Protein AF-A0A7X6TL03-F1 (afdb_monomer_lite)

Secondary structure (DSSP, 8-state):
---SSSS-HHHHHHHHHHTT--TTTGGGGS-GGGS------TTS-SSPPPHHHHHHHHHHT-

Sequence (62 aa):
MKGYLPIDREQRTEMLADVGLDINELFDSVPQNLRLQQKEFPCLAKAGLSEMEIRREITALA

pLDDT: mean 87.17, std 8.11, range [48.34, 94.38]

Radius of gyration: 17.01 Å; chains: 1; bounding box: 32×30×39 Å

Structure (mmCIF, N/CA/C/O backbone):
data_AF-A0A7X6TL03-F1
#
_entry.id   AF-A0A7X6TL03-F1
#
loop_
_atom_site.group_PDB
_atom_site.id
_atom_site.type_symbol
_atom_site.label_atom_id
_atom_site.label_alt_id
_atom_site.label_comp_id
_atom_site.label_asym_id
_atom_site.label_entity_id
_atom_site.label_seq_id
_atom_site.pdbx_PDB_ins_code
_atom_site.Cartn_x
_atom_site.Cartn_y
_atom_site.Cartn_z
_atom_site.occupancy
_atom_site.B_iso_or_equiv
_atom_site.auth_seq_id
_atom_site.auth_comp_id
_atom_site.auth_asym_id
_atom_site.auth_atom_id
_atom_site.pdbx_PDB_model_num
ATOM 1 N N . MET A 1 1 ? 2.322 16.610 -12.125 1.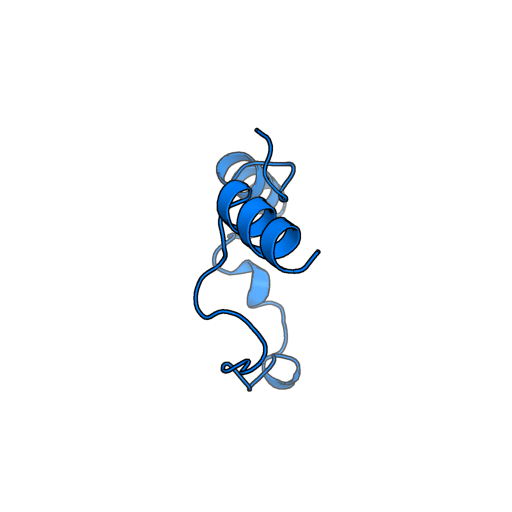00 48.34 1 MET A N 1
ATOM 2 C CA . MET A 1 1 ? 1.946 15.259 -12.596 1.00 48.34 1 MET A CA 1
ATOM 3 C C . MET A 1 1 ? 1.124 14.612 -11.498 1.00 48.34 1 MET A C 1
ATOM 5 O O . MET A 1 1 ? 1.607 14.565 -10.374 1.00 48.34 1 MET A O 1
ATOM 9 N N . LYS A 1 2 ? -0.123 14.209 -11.768 1.00 53.88 2 LYS A N 1
ATOM 10 C CA . LYS A 1 2 ? -0.875 13.386 -10.812 1.00 53.88 2 LYS A CA 1
ATOM 11 C C . LYS A 1 2 ? -0.258 11.990 -10.878 1.00 53.88 2 LYS A C 1
ATOM 13 O O . LYS A 1 2 ? -0.224 11.413 -11.958 1.00 53.88 2 LYS A O 1
ATOM 18 N N . GLY A 1 3 ? 0.313 11.511 -9.775 1.00 68.69 3 GLY A N 1
ATOM 19 C CA . GLY A 1 3 ? 0.772 10.125 -9.684 1.00 68.69 3 GLY A CA 1
ATOM 20 C C . GLY A 1 3 ? -0.404 9.148 -9.788 1.00 68.69 3 GLY A C 1
ATOM 21 O O . GLY A 1 3 ? -1.539 9.549 -10.032 1.00 68.69 3 GLY A O 1
ATOM 22 N N . TYR A 1 4 ? -0.154 7.861 -9.548 1.00 82.56 4 TYR A N 1
ATOM 23 C CA . TYR A 1 4 ? -1.205 6.831 -9.562 1.00 82.56 4 TYR A CA 1
ATOM 24 C C . TYR A 1 4 ? -2.394 7.152 -8.635 1.00 82.56 4 TYR A C 1
ATOM 26 O O . TYR A 1 4 ? -3.530 6.778 -8.917 1.00 82.56 4 TYR A O 1
ATOM 34 N N . LEU A 1 5 ? -2.147 7.864 -7.532 1.00 83.44 5 LEU A N 1
ATOM 35 C CA . LEU A 1 5 ? -3.200 8.281 -6.613 1.00 83.44 5 LEU A CA 1
ATOM 36 C C . LEU A 1 5 ? -3.821 9.610 -7.081 1.00 83.44 5 LEU A C 1
ATOM 38 O O . LEU A 1 5 ? -3.100 10.602 -7.211 1.00 83.44 5 LEU A O 1
ATOM 42 N N . PRO A 1 6 ? -5.149 9.652 -7.311 1.00 82.56 6 PRO A N 1
ATOM 43 C CA . PRO A 1 6 ? -5.824 10.811 -7.901 1.00 82.56 6 PRO A CA 1
ATOM 44 C C . PRO A 1 6 ? -5.993 11.986 -6.929 1.00 82.56 6 PRO A C 1
ATOM 46 O O . PRO A 1 6 ? -6.186 13.118 -7.380 1.00 82.56 6 PRO A O 1
ATOM 49 N N . ILE A 1 7 ? -5.923 11.695 -5.627 1.00 88.06 7 ILE A N 1
ATOM 50 C CA . ILE A 1 7 ? -6.037 12.626 -4.502 1.00 88.06 7 ILE A CA 1
ATOM 51 C C . ILE A 1 7 ? -4.771 12.557 -3.648 1.00 88.06 7 ILE A C 1
ATOM 53 O O . ILE A 1 7 ? -4.146 11.493 -3.521 1.00 88.06 7 ILE A O 1
ATOM 57 N N . ASP A 1 8 ? -4.378 13.695 -3.088 1.00 88.38 8 ASP A N 1
ATOM 58 C CA . ASP A 1 8 ? -3.192 13.798 -2.244 1.00 88.38 8 ASP A CA 1
ATOM 59 C C . ASP A 1 8 ? -3.444 13.255 -0.826 1.00 88.38 8 ASP A C 1
ATOM 61 O O . ASP A 1 8 ? -4.500 12.706 -0.502 1.00 88.38 8 ASP A O 1
ATOM 65 N N . ARG A 1 9 ? -2.407 13.301 0.013 1.00 87.06 9 ARG A N 1
ATOM 66 C CA . ARG A 1 9 ? -2.476 12.762 1.374 1.00 87.06 9 ARG A CA 1
ATOM 67 C C . ARG A 1 9 ? -3.413 13.577 2.266 1.00 87.06 9 ARG A C 1
ATOM 69 O O . ARG A 1 9 ? -4.083 12.974 3.099 1.00 87.06 9 ARG A O 1
ATOM 76 N N . GLU A 1 10 ? -3.432 14.895 2.109 1.00 89.38 10 GLU A N 1
ATOM 77 C CA . GLU A 1 10 ? -4.244 15.800 2.927 1.00 89.38 10 GLU A CA 1
ATOM 78 C C . GLU A 1 10 ? -5.723 15.543 2.650 1.00 89.38 10 GLU A C 1
ATOM 80 O O . GLU A 1 10 ? -6.451 15.171 3.565 1.00 89.38 10 GLU A O 1
ATOM 85 N N . GLN A 1 11 ? -6.113 15.529 1.373 1.00 90.81 11 GLN A N 1
ATOM 86 C CA . GLN A 1 11 ? -7.473 15.203 0.936 1.00 90.81 11 GLN A CA 1
ATOM 87 C C . GLN A 1 11 ? -7.923 13.820 1.419 1.00 90.81 11 GLN A C 1
ATOM 89 O O . GLN A 1 11 ? -9.041 13.660 1.899 1.00 90.81 11 GLN A O 1
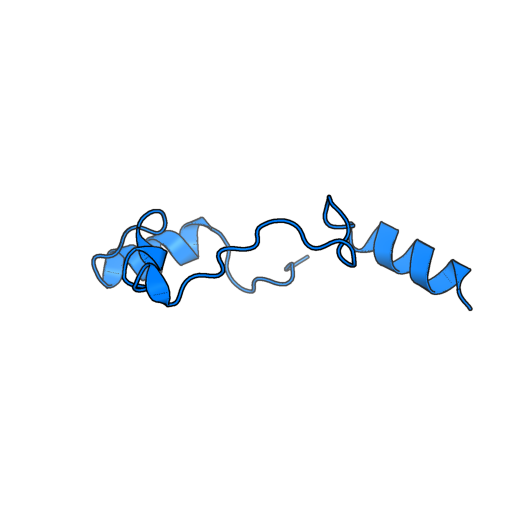ATOM 94 N N . ARG A 1 12 ? -7.056 12.799 1.346 1.00 90.19 12 ARG A N 1
ATOM 95 C CA . ARG A 1 12 ? -7.379 11.469 1.900 1.00 90.19 12 ARG A CA 1
ATOM 96 C C . ARG A 1 12 ? -7.622 11.499 3.402 1.00 90.19 12 ARG A C 1
ATOM 98 O O . ARG A 1 12 ? -8.457 10.747 3.887 1.00 90.19 12 ARG A O 1
ATOM 105 N N . THR A 1 13 ? -6.853 12.304 4.126 1.00 90.69 13 THR A N 1
ATOM 106 C CA . THR A 1 13 ? -6.945 12.386 5.586 1.00 90.69 13 THR A CA 1
ATOM 107 C C . THR A 1 13 ? -8.238 13.090 5.987 1.00 90.69 13 THR A C 1
ATOM 109 O O . THR A 1 13 ? -8.942 12.589 6.856 1.00 90.69 13 THR A O 1
ATOM 112 N N . GLU A 1 14 ? -8.597 14.176 5.299 1.00 92.69 14 GLU A N 1
ATOM 113 C CA . GLU A 1 14 ? -9.876 14.875 5.482 1.00 92.69 14 GLU A CA 1
ATOM 114 C C . GLU A 1 14 ? -11.070 13.946 5.221 1.00 92.69 14 GLU A C 1
ATOM 116 O O . GLU A 1 14 ? -11.930 13.795 6.083 1.00 92.69 14 GLU A O 1
ATOM 121 N N . MET A 1 15 ? -11.069 13.224 4.095 1.00 91.31 15 MET A N 1
ATOM 122 C CA . MET A 1 15 ? -12.148 12.283 3.761 1.00 91.31 15 MET A CA 1
ATOM 123 C C . MET A 1 15 ? -12.321 11.159 4.793 1.00 91.31 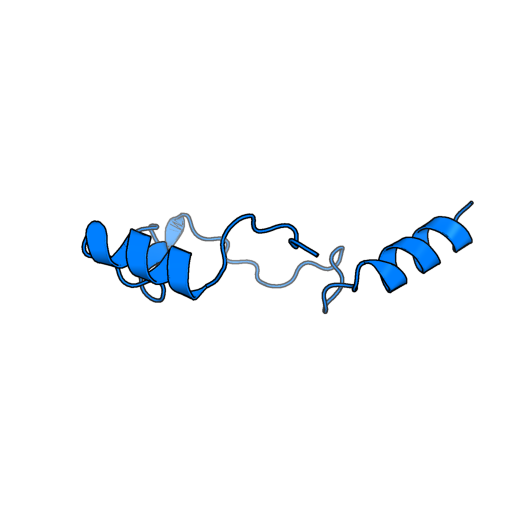15 MET A C 1
ATOM 125 O O . MET A 1 15 ? -13.432 10.674 5.000 1.00 91.31 15 MET A O 1
ATOM 129 N N . LEU A 1 16 ? -11.229 10.697 5.409 1.00 91.19 16 LEU A N 1
ATOM 130 C CA . LEU A 1 16 ? -11.284 9.671 6.452 1.00 91.19 16 LEU A CA 1
ATOM 131 C C . LEU A 1 16 ? -11.772 10.252 7.784 1.00 91.19 16 LEU A C 1
ATOM 133 O O . LEU A 1 16 ? -12.582 9.618 8.461 1.00 91.19 16 LEU A O 1
ATOM 137 N N . ALA A 1 17 ? -11.363 11.478 8.117 1.00 90.50 17 ALA A N 1
ATOM 138 C CA . ALA A 1 17 ? -11.844 12.184 9.299 1.00 90.50 17 ALA A CA 1
ATOM 139 C C . ALA A 1 17 ? -13.362 12.435 9.243 1.00 90.50 17 ALA A C 1
ATOM 141 O O . ALA A 1 17 ? -14.035 12.274 10.261 1.00 90.50 17 ALA A O 1
ATOM 142 N N . ASP A 1 18 ? -13.916 12.724 8.059 1.00 93.12 18 ASP A N 1
ATOM 143 C CA . ASP A 1 18 ? -15.363 12.903 7.849 1.00 93.12 18 ASP A CA 1
ATOM 144 C C . ASP A 1 18 ? -16.188 11.661 8.227 1.00 93.12 18 ASP A C 1
ATOM 146 O O . ASP A 1 18 ? -17.343 11.772 8.642 1.00 93.12 18 ASP A O 1
ATOM 150 N N . VAL A 1 19 ? -15.596 10.467 8.116 1.00 90.94 19 VAL A N 1
ATOM 151 C CA . VAL A 1 19 ? -16.216 9.194 8.521 1.00 90.94 19 VAL A CA 1
ATOM 152 C C . VAL A 1 19 ? -15.717 8.694 9.882 1.00 90.94 19 VAL A C 1
ATOM 154 O O . VAL A 1 19 ? -16.021 7.568 10.274 1.00 90.94 19 VAL A O 1
ATOM 157 N N . GLY A 1 20 ? -14.975 9.527 10.619 1.00 89.81 20 GLY A N 1
ATOM 158 C CA . GLY A 1 20 ? -14.468 9.227 11.958 1.00 89.81 20 GLY A CA 1
ATOM 159 C C . GLY A 1 20 ? -13.321 8.214 11.995 1.00 89.81 20 GLY A C 1
ATOM 160 O O . GLY A 1 20 ? -13.161 7.531 13.003 1.00 89.81 20 GLY A O 1
ATOM 161 N N . LEU A 1 21 ? -12.547 8.087 10.913 1.00 89.38 21 LEU A N 1
ATOM 162 C CA . LEU A 1 21 ? -11.414 7.165 10.805 1.00 89.38 21 LEU A CA 1
ATOM 163 C C . LEU A 1 21 ? -10.079 7.917 10.706 1.00 89.38 21 LEU A C 1
ATOM 165 O O . LEU A 1 21 ? -9.957 8.892 9.969 1.00 89.38 21 LEU A O 1
ATOM 169 N N . ASP A 1 22 ? -9.048 7.414 11.389 1.00 88.25 22 ASP A N 1
ATOM 170 C CA . ASP A 1 22 ? -7.660 7.833 11.168 1.00 88.25 22 ASP A CA 1
ATOM 171 C C . ASP A 1 22 ? -7.039 6.994 10.036 1.00 88.25 22 ASP A C 1
ATOM 173 O O . ASP A 1 22 ? -7.171 5.769 9.989 1.00 88.25 22 ASP A O 1
ATOM 177 N N . ILE A 1 23 ? -6.311 7.645 9.125 1.00 84.69 23 ILE A N 1
ATOM 178 C CA . ILE A 1 23 ? -5.536 6.990 8.065 1.00 84.69 23 ILE A CA 1
ATOM 179 C C . ILE A 1 23 ? -4.524 5.975 8.608 1.00 84.69 23 ILE A C 1
ATOM 181 O O . ILE A 1 23 ? -4.240 4.985 7.932 1.00 84.69 23 ILE A O 1
ATOM 185 N N . ASN A 1 24 ? -3.996 6.197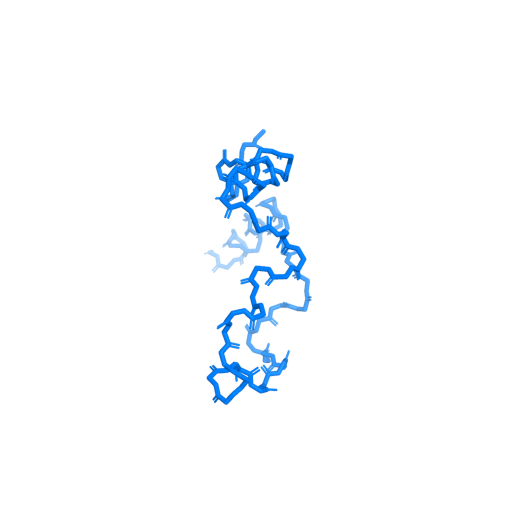 9.814 1.00 86.19 24 ASN A N 1
ATOM 186 C CA . ASN A 1 24 ? -3.057 5.277 10.456 1.00 86.19 24 ASN A CA 1
ATOM 187 C C . ASN A 1 24 ? -3.744 3.990 10.939 1.00 86.19 24 ASN A C 1
ATOM 189 O O . ASN A 1 24 ? -3.112 2.937 10.955 1.00 86.19 24 ASN A O 1
ATOM 193 N N . GLU A 1 25 ? -5.034 4.070 11.266 1.00 87.75 25 GLU A N 1
ATOM 194 C CA . GLU A 1 25 ? -5.849 2.973 11.804 1.00 87.75 25 GLU A CA 1
ATOM 195 C C . GLU A 1 25 ? -6.757 2.341 10.735 1.00 87.75 25 GLU A C 1
ATOM 197 O O . GLU A 1 25 ? -7.452 1.358 10.989 1.00 87.75 25 GLU A O 1
ATOM 202 N N . LEU A 1 26 ? -6.747 2.866 9.502 1.00 86.38 26 LEU A N 1
ATOM 203 C CA . LEU A 1 26 ? -7.643 2.451 8.416 1.00 86.38 26 LEU A CA 1
ATOM 204 C C . LEU A 1 26 ? -7.666 0.929 8.210 1.00 86.38 26 LEU A C 1
ATOM 206 O O . LEU A 1 26 ? -8.721 0.316 8.019 1.00 86.38 26 LEU A O 1
ATOM 210 N N . PHE A 1 27 ? -6.490 0.307 8.269 1.00 87.50 27 PHE A N 1
ATOM 211 C CA . PHE A 1 27 ? -6.331 -1.127 8.051 1.00 87.50 27 PHE A CA 1
ATOM 212 C C . PHE A 1 27 ? -6.495 -1.964 9.323 1.00 87.50 27 PHE A C 1
ATOM 214 O O . PHE A 1 27 ? -6.458 -3.195 9.240 1.00 87.50 27 PHE A O 1
ATOM 221 N N . ASP A 1 28 ? -6.722 -1.343 10.483 1.00 88.69 28 ASP A N 1
ATOM 222 C CA . ASP A 1 28 ? -6.939 -2.069 11.733 1.00 88.69 28 ASP A CA 1
ATOM 223 C C . ASP A 1 28 ? -8.276 -2.801 11.773 1.00 88.69 28 ASP A C 1
ATOM 225 O O . ASP A 1 28 ? -8.371 -3.881 12.359 1.00 88.69 28 ASP A O 1
ATOM 229 N N . SER A 1 29 ? -9.250 -2.303 11.012 1.00 84.69 29 SER A N 1
ATOM 230 C CA . SER A 1 29 ? -10.527 -2.971 10.747 1.00 84.69 29 SER A CA 1
ATOM 231 C C . SER A 1 29 ? -10.388 -4.333 10.048 1.00 84.69 29 SER A C 1
ATOM 233 O O . SER A 1 29 ? -11.309 -5.148 10.109 1.00 84.69 29 SER A O 1
ATOM 235 N N . VAL A 1 30 ? -9.249 -4.616 9.400 1.00 90.19 30 VAL A N 1
ATOM 236 C CA . VAL A 1 30 ? -9.008 -5.892 8.718 1.00 90.19 30 VAL A CA 1
ATOM 237 C C . VAL A 1 30 ? -8.578 -6.953 9.743 1.00 90.19 30 VAL A C 1
ATOM 239 O O . VAL A 1 30 ? -7.512 -6.798 10.354 1.00 90.19 30 VAL A O 1
ATOM 242 N N . PRO A 1 31 ? -9.326 -8.064 9.909 1.00 92.25 31 PRO A N 1
ATOM 243 C CA . PRO A 1 31 ? -8.965 -9.145 10.827 1.00 92.25 31 PRO A CA 1
ATOM 244 C C . PRO A 1 31 ? -7.555 -9.687 10.573 1.00 92.25 31 PRO A C 1
ATOM 246 O O . PRO A 1 31 ? -7.175 -9.937 9.428 1.00 92.25 31 PRO A O 1
ATOM 249 N N . GLN A 1 32 ? -6.768 -9.899 11.634 1.00 89.88 32 GLN A N 1
ATOM 250 C CA . GLN A 1 32 ? -5.356 -10.292 11.503 1.00 89.88 32 GLN A CA 1
ATOM 251 C C . GLN A 1 32 ? -5.155 -11.594 10.720 1.00 89.88 32 GLN A C 1
ATOM 253 O O . GLN A 1 32 ? -4.207 -11.702 9.947 1.00 89.88 32 GLN A O 1
ATOM 258 N N . ASN A 1 33 ? -6.063 -12.557 10.876 1.00 93.19 33 ASN A N 1
ATOM 259 C CA . ASN A 1 33 ? -6.032 -13.837 10.171 1.00 93.19 33 ASN A CA 1
ATOM 260 C C . ASN A 1 33 ? -6.262 -13.707 8.654 1.00 93.19 33 ASN A C 1
ATOM 262 O O . ASN A 1 33 ? -5.943 -14.636 7.920 1.00 93.19 33 ASN A O 1
ATOM 266 N N . LEU A 1 34 ? -6.811 -12.579 8.190 1.00 94.12 34 LEU A N 1
ATOM 267 C CA . LEU A 1 34 ? -7.001 -12.280 6.769 1.00 94.12 34 LEU A CA 1
ATOM 268 C C . LEU A 1 34 ? -5.850 -11.453 6.179 1.00 94.12 34 LEU A C 1
ATOM 270 O O . LEU A 1 34 ? -5.744 -11.335 4.959 1.00 94.12 34 LEU A O 1
ATOM 274 N N . ARG A 1 35 ? -4.984 -10.868 7.016 1.00 91.88 35 ARG A N 1
ATOM 275 C CA . ARG A 1 35 ? -3.842 -10.077 6.545 1.00 91.88 35 ARG A CA 1
ATOM 276 C C . ARG A 1 35 ? -2.771 -10.995 5.957 1.00 91.88 35 ARG A C 1
ATOM 278 O O . ARG A 1 35 ? -2.504 -12.080 6.478 1.00 91.88 35 ARG A O 1
ATOM 285 N N . LEU A 1 36 ? -2.113 -10.519 4.899 1.00 91.50 36 LEU A N 1
ATOM 286 C CA . LEU A 1 36 ? -0.933 -11.180 4.346 1.00 91.50 36 LEU A CA 1
ATOM 287 C C . LEU A 1 36 ? 0.159 -11.262 5.419 1.00 91.50 36 LEU A C 1
ATOM 289 O O . LEU A 1 36 ? 0.616 -10.244 5.937 1.00 91.50 36 LEU A O 1
ATOM 293 N N . GLN A 1 37 ? 0.574 -12.486 5.741 1.00 89.56 37 GLN A N 1
ATOM 294 C CA . GLN A 1 37 ? 1.652 -12.744 6.702 1.00 89.56 37 GLN A CA 1
ATOM 295 C C . GLN A 1 37 ? 3.033 -12.620 6.046 1.00 89.56 37 GLN A C 1
ATOM 297 O O . GLN A 1 37 ? 4.011 -12.235 6.685 1.00 89.56 37 GLN A O 1
ATOM 302 N N . GLN A 1 38 ? 3.106 -12.915 4.747 1.00 89.38 38 GLN A N 1
ATOM 303 C CA . GLN A 1 38 ? 4.309 -12.759 3.945 1.00 89.38 38 GLN A CA 1
ATOM 304 C C . GLN A 1 38 ? 4.551 -11.277 3.643 1.00 89.38 38 GLN A C 1
ATOM 306 O O . GLN A 1 38 ? 3.697 -10.603 3.069 1.00 89.38 38 GLN A O 1
ATOM 311 N N . LYS A 1 39 ? 5.736 -10.787 4.020 1.00 84.19 39 LYS A N 1
ATOM 312 C CA . LYS A 1 39 ? 6.177 -9.401 3.782 1.00 84.19 39 LYS A CA 1
ATOM 313 C C . LYS A 1 39 ? 7.280 -9.283 2.730 1.00 84.19 39 LYS A C 1
ATOM 315 O O . LYS A 1 39 ? 7.615 -8.175 2.325 1.00 84.19 39 LYS A O 1
ATOM 320 N N . GLU A 1 40 ? 7.833 -10.409 2.285 1.00 87.94 40 GLU A N 1
ATOM 321 C CA . GLU A 1 40 ? 8.861 -10.450 1.248 1.00 87.94 40 GLU A CA 1
ATOM 322 C C . GLU A 1 40 ? 8.270 -10.919 -0.076 1.00 87.94 40 GLU A C 1
ATOM 324 O O . GLU A 1 40 ? 7.712 -12.012 -0.173 1.00 87.94 40 GLU A O 1
ATOM 329 N N . PHE A 1 41 ? 8.418 -10.095 -1.108 1.00 90.06 41 PHE A N 1
ATOM 330 C CA . PHE A 1 41 ? 7.919 -10.373 -2.448 1.00 90.06 41 PHE A CA 1
ATOM 331 C C . PHE A 1 41 ? 9.113 -10.416 -3.409 1.00 90.06 41 PHE A C 1
ATOM 333 O O . PHE A 1 41 ? 9.513 -9.370 -3.912 1.00 90.06 41 PHE A O 1
ATOM 340 N N . PRO A 1 42 ? 9.716 -11.596 -3.660 1.00 87.00 42 PRO A N 1
ATOM 341 C CA . PRO A 1 42 ? 10.989 -11.706 -4.38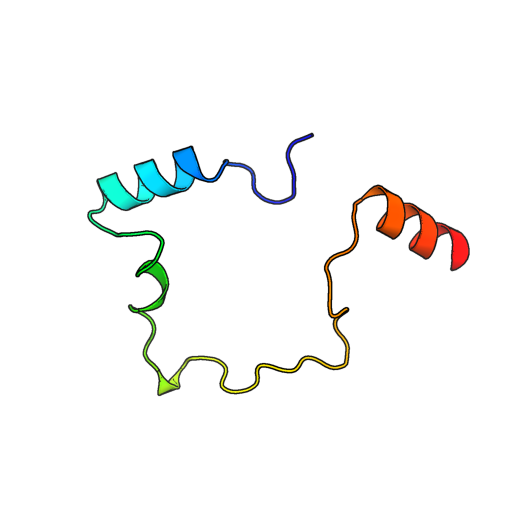4 1.00 87.00 42 PRO A CA 1
ATOM 342 C C . PRO A 1 42 ? 10.907 -11.210 -5.833 1.00 87.00 42 PRO A C 1
ATOM 344 O O . PRO A 1 42 ? 11.908 -10.789 -6.402 1.00 87.00 42 PRO A O 1
ATOM 347 N N . CYS A 1 43 ? 9.711 -11.243 -6.421 1.00 87.19 43 CYS A N 1
ATOM 348 C CA . CYS A 1 43 ? 9.454 -10.768 -7.777 1.00 87.19 43 CYS A CA 1
ATOM 349 C C . CYS A 1 43 ? 9.156 -9.262 -7.849 1.00 87.19 43 CYS A C 1
ATOM 351 O O . CYS A 1 43 ? 8.991 -8.738 -8.947 1.00 87.19 43 CYS A O 1
ATOM 353 N N . LEU A 1 44 ? 9.047 -8.569 -6.710 1.00 86.81 44 LEU A N 1
ATOM 354 C CA . LEU A 1 44 ? 8.847 -7.125 -6.666 1.00 86.81 44 LEU A CA 1
ATOM 355 C C . LEU A 1 44 ? 10.167 -6.421 -6.357 1.00 86.81 44 LEU A C 1
ATOM 357 O O . LEU A 1 44 ? 10.966 -6.871 -5.534 1.00 86.81 44 LEU A O 1
ATOM 361 N N . ALA A 1 45 ? 10.382 -5.279 -7.006 1.00 82.88 45 ALA A N 1
ATOM 362 C CA . ALA A 1 45 ? 11.500 -4.413 -6.671 1.00 82.88 45 ALA A CA 1
ATOM 363 C C . ALA A 1 45 ? 11.374 -3.929 -5.215 1.00 82.88 45 ALA A C 1
ATOM 365 O O . ALA A 1 45 ? 10.291 -3.564 -4.760 1.00 82.88 45 ALA A O 1
ATOM 366 N N . LYS A 1 46 ? 12.499 -3.899 -4.486 1.00 78.88 46 LYS A N 1
ATOM 367 C CA . LYS A 1 46 ? 12.541 -3.439 -3.084 1.00 78.88 46 LYS A CA 1
ATOM 368 C C . LYS A 1 46 ? 12.155 -1.965 -2.928 1.00 78.88 46 LYS A C 1
ATOM 370 O O . LYS A 1 46 ? 11.657 -1.574 -1.878 1.00 78.88 46 LYS A O 1
ATOM 375 N N . ALA A 1 47 ? 12.404 -1.163 -3.959 1.00 84.69 47 ALA A N 1
ATOM 376 C CA . ALA A 1 47 ? 11.988 0.225 -4.053 1.00 84.69 47 ALA A CA 1
ATOM 377 C C . ALA A 1 47 ? 11.190 0.417 -5.344 1.00 84.69 47 ALA A C 1
ATOM 379 O O . ALA A 1 47 ? 11.531 -0.157 -6.381 1.00 84.69 47 ALA A O 1
ATOM 380 N N . GLY A 1 48 ? 10.128 1.219 -5.267 1.00 85.06 48 GLY A N 1
ATOM 381 C CA . GLY A 1 48 ? 9.392 1.634 -6.454 1.00 85.06 48 GLY A CA 1
ATOM 382 C C . GLY A 1 48 ? 10.288 2.458 -7.378 1.00 85.06 48 GLY A C 1
ATOM 383 O O . GLY A 1 48 ? 11.101 3.252 -6.910 1.00 85.06 48 GLY A O 1
ATOM 384 N N . LEU A 1 49 ? 10.125 2.261 -8.682 1.00 89.19 49 LEU A N 1
ATOM 385 C CA . LEU A 1 49 ? 10.798 3.055 -9.705 1.00 89.19 49 LEU A CA 1
ATOM 386 C C . LEU A 1 49 ? 10.006 4.338 -9.977 1.00 89.19 49 LEU A C 1
ATOM 388 O O . LEU A 1 49 ? 8.772 4.335 -9.958 1.00 89.19 49 LEU A O 1
ATOM 392 N N . SER A 1 50 ? 10.707 5.427 -10.277 1.00 89.88 50 SER A N 1
ATOM 393 C CA . SER A 1 50 ? 10.087 6.623 -10.844 1.00 89.88 50 SER A CA 1
ATOM 394 C C . SER A 1 50 ? 9.578 6.358 -12.264 1.00 89.88 50 SER A C 1
ATOM 396 O O . SER A 1 50 ? 10.042 5.457 -12.962 1.00 89.88 50 SER A O 1
ATOM 398 N N . GLU A 1 51 ? 8.648 7.187 -12.735 1.00 89.94 51 GLU A N 1
ATOM 399 C CA . GLU A 1 51 ? 8.093 7.078 -14.091 1.00 89.94 51 GLU A CA 1
ATOM 400 C C . GLU A 1 51 ? 9.181 7.126 -15.181 1.00 89.94 51 GLU A C 1
ATOM 402 O O . GLU A 1 51 ? 9.130 6.381 -16.161 1.00 89.94 51 GLU A O 1
ATOM 407 N N . MET A 1 52 ? 10.212 7.955 -14.985 1.00 91.62 52 MET A N 1
ATOM 408 C CA . MET A 1 52 ? 11.346 8.042 -15.908 1.00 91.62 52 MET A CA 1
ATOM 409 C C . MET A 1 52 ? 12.199 6.772 -15.911 1.00 91.62 52 MET A C 1
ATOM 411 O O . MET A 1 52 ? 12.624 6.331 -16.979 1.00 91.62 52 MET A O 1
ATOM 415 N N . GLU A 1 53 ? 12.443 6.178 -14.743 1.00 91.75 53 GLU A N 1
ATOM 416 C CA . GLU A 1 53 ? 13.182 4.917 -14.634 1.00 91.75 53 GLU A CA 1
ATOM 417 C C . GLU A 1 53 ? 12.404 3.780 -15.290 1.00 91.75 53 GLU A C 1
ATOM 419 O O . GLU A 1 53 ? 12.972 3.066 -16.109 1.00 91.75 53 GLU A O 1
ATOM 424 N N . ILE A 1 54 ? 11.094 3.684 -15.040 1.00 90.56 54 ILE A N 1
ATOM 425 C CA . ILE A 1 54 ? 10.214 2.708 -15.701 1.00 90.56 54 ILE A CA 1
ATOM 426 C C . ILE A 1 54 ? 10.323 2.838 -17.222 1.00 90.56 54 ILE A C 1
ATOM 428 O O . ILE A 1 54 ? 10.528 1.846 -17.921 1.00 90.56 54 ILE A O 1
ATOM 432 N N . ARG A 1 55 ? 10.235 4.066 -17.748 1.00 92.62 55 ARG A N 1
ATOM 433 C CA . ARG A 1 55 ? 10.356 4.317 -19.187 1.00 92.62 55 ARG A CA 1
ATOM 434 C C . ARG A 1 55 ? 11.710 3.863 -19.734 1.00 92.62 55 ARG A C 1
ATOM 436 O O . ARG A 1 55 ? 11.754 3.287 -20.821 1.00 92.62 55 ARG A O 1
ATOM 443 N N . ARG A 1 56 ? 12.802 4.116 -19.007 1.00 94.38 56 ARG A N 1
ATOM 444 C CA . ARG A 1 56 ? 14.152 3.692 -19.403 1.00 94.38 56 ARG A CA 1
ATOM 445 C C . ARG A 1 56 ? 14.266 2.169 -19.455 1.00 94.38 56 ARG A C 1
ATOM 447 O O . ARG A 1 56 ? 14.712 1.655 -20.474 1.00 94.38 56 ARG A O 1
ATOM 454 N N . GLU A 1 57 ? 13.837 1.472 -18.402 1.00 91.12 57 GLU A N 1
ATOM 455 C CA . GLU A 1 57 ? 13.917 0.007 -18.328 1.00 91.12 57 GLU A CA 1
ATOM 456 C C . GLU A 1 57 ? 13.079 -0.657 -19.431 1.00 91.12 57 GLU A C 1
ATOM 458 O O . GLU A 1 57 ? 13.569 -1.540 -20.126 1.00 91.12 57 GLU A O 1
ATOM 463 N N . ILE A 1 58 ? 11.848 -0.183 -19.672 1.00 92.69 58 ILE A N 1
ATOM 464 C CA . ILE A 1 58 ? 10.996 -0.720 -20.748 1.00 92.69 58 ILE A CA 1
ATOM 465 C C . ILE A 1 58 ? 11.625 -0.488 -22.126 1.00 92.69 58 ILE A C 1
ATOM 467 O O . ILE A 1 58 ? 11.587 -1.378 -22.970 1.00 92.69 58 ILE A O 1
ATOM 471 N N . THR A 1 59 ? 12.219 0.686 -22.363 1.00 94.38 59 THR A N 1
ATOM 472 C CA . THR A 1 59 ? 12.862 0.990 -23.653 1.00 94.38 59 THR A CA 1
ATOM 473 C C . THR A 1 59 ? 14.089 0.110 -23.893 1.00 94.38 59 THR A C 1
ATOM 475 O O . THR A 1 59 ? 14.350 -0.255 -25.029 1.00 94.38 59 THR A O 1
ATOM 478 N N . ALA A 1 60 ? 14.833 -0.245 -22.843 1.00 92.44 60 ALA A N 1
ATOM 479 C CA . ALA A 1 60 ? 16.008 -1.111 -22.945 1.00 92.44 60 ALA A CA 1
ATOM 480 C C . ALA A 1 60 ? 15.668 -2.593 -23.210 1.00 92.44 60 ALA A C 1
ATOM 482 O O . ALA A 1 60 ? 16.553 -3.355 -23.591 1.00 92.44 60 ALA A O 1
ATOM 483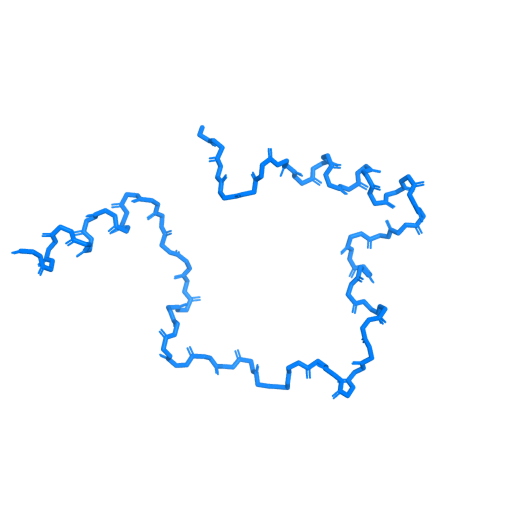 N N . LEU A 1 61 ? 14.415 -3.005 -22.984 1.00 90.19 61 LEU A N 1
ATOM 484 C CA . LEU A 1 61 ? 13.929 -4.365 -23.242 1.00 90.19 61 LEU A CA 1
ATOM 485 C C . LEU A 1 61 ? 13.424 -4.577 -24.681 1.00 90.19 61 LEU A C 1
ATOM 487 O O . LEU A 1 61 ? 13.191 -5.726 -25.059 1.00 90.19 61 LEU A O 1
ATOM 491 N N . ALA A 1 62 ? 13.209 -3.497 -25.440 1.00 70.19 62 ALA A N 1
ATOM 492 C CA . ALA A 1 62 ? 12.714 -3.509 -26.820 1.00 70.19 62 ALA A CA 1
ATOM 493 C C . ALA A 1 62 ? 13.864 -3.518 -27.836 1.00 70.19 62 ALA A C 1
ATOM 495 O O . ALA A 1 62 ? 13.698 -4.189 -28.880 1.00 70.19 62 ALA A O 1
#

Foldseek 3Di:
DCPPDNDDPVVVQVVQVVVPHGPVCVCVVPDPVPDDPDPDDPPDDPDDDDPVVVVVVVVVVD